Protein AF-A0A7L4Y8F9-F1 (afdb_monomer_lite)

Secondary structure (DSSP, 8-state):
--TTSHHHHHHHHHHHHHHHHHHHHHHHHHHHHH-S-HHHHHHHHHHHHHHHHHHHHHHHSS----S---------

Sequence (76 aa):
MTRHEESGRESEGAHAHAQYQRDKAEHILQRARRSTDPEEAARLREQGERLKEGSERALAEEPEPRPGDLHEEYPG

Foldseek 3Di:
DDPPVPVVVVLVVLLVVLVVLLVVLVVLQVVLVVDPDVVSSVVSPVVSVVSNVVSVVSNVPRDDPPPPPPDPPDDD

pLDDT: mean 75.84, std 21.21, range [40.94, 96.94]

Radius of gyration: 19.57 Å; chains: 1; bounding box: 38×17×68 Å

Structure (mmCIF, N/CA/C/O backbone):
data_AF-A0A7L4Y8F9-F1
#
_entry.id   AF-A0A7L4Y8F9-F1
#
loop_
_atom_site.group_PDB
_atom_site.id
_atom_site.type_symbol
_atom_site.label_atom_id
_atom_site.label_alt_id
_atom_site.label_comp_id
_atom_si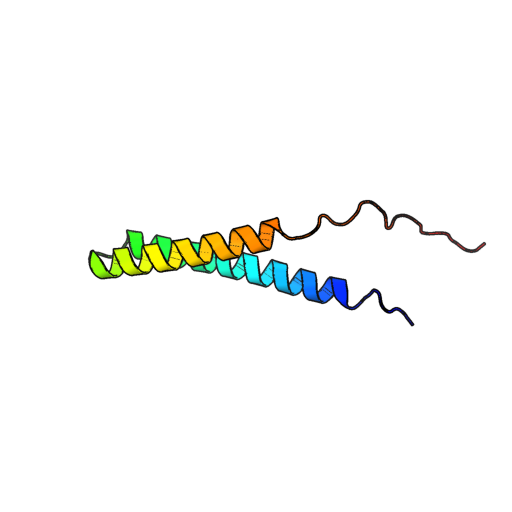te.label_asym_id
_atom_site.label_entity_id
_atom_site.label_seq_id
_atom_site.pdbx_PDB_ins_code
_atom_site.Cartn_x
_atom_site.Cartn_y
_atom_site.Cartn_z
_atom_site.occupancy
_atom_site.B_iso_or_equiv
_atom_site.auth_seq_id
_atom_site.auth_comp_id
_atom_site.auth_asym_id
_atom_site.auth_atom_id
_atom_site.pdbx_PDB_model_num
ATOM 1 N N . MET A 1 1 ? 27.439 -6.956 -31.853 1.00 41.41 1 MET A N 1
ATOM 2 C CA . MET A 1 1 ? 26.387 -7.608 -31.047 1.00 41.41 1 MET A CA 1
ATOM 3 C C . MET A 1 1 ? 26.065 -6.683 -29.890 1.00 41.41 1 MET A C 1
ATOM 5 O O . MET A 1 1 ? 26.974 -6.179 -29.240 1.00 41.41 1 MET A O 1
ATOM 9 N N . THR A 1 2 ? 24.791 -6.338 -29.819 1.00 42.62 2 THR A N 1
ATOM 10 C CA . THR A 1 2 ? 24.130 -5.164 -29.239 1.00 42.62 2 THR A CA 1
ATOM 11 C C . THR A 1 2 ? 24.222 -5.100 -27.713 1.00 42.62 2 THR A C 1
ATOM 13 O O . THR A 1 2 ? 23.625 -5.903 -27.013 1.00 42.62 2 THR A O 1
ATOM 16 N N . ARG A 1 3 ? 24.917 -4.082 -27.184 1.00 45.50 3 ARG A N 1
ATOM 17 C CA . ARG A 1 3 ? 24.961 -3.740 -25.744 1.00 45.50 3 ARG A CA 1
ATOM 18 C C . ARG A 1 3 ? 23.774 -2.842 -25.327 1.00 45.50 3 ARG A C 1
ATOM 20 O O . ARG A 1 3 ? 23.911 -2.016 -24.436 1.00 45.50 3 ARG A O 1
ATOM 27 N N . HIS A 1 4 ? 22.648 -2.939 -26.035 1.00 41.06 4 HIS A N 1
ATOM 28 C CA . HIS A 1 4 ? 21.479 -2.057 -25.881 1.00 41.06 4 HIS A CA 1
ATOM 29 C C . HIS A 1 4 ? 20.178 -2.809 -25.543 1.00 41.06 4 HIS A C 1
ATOM 31 O O . HIS A 1 4 ? 19.189 -2.171 -25.209 1.00 41.06 4 HIS A O 1
ATOM 37 N N . GLU A 1 5 ? 20.169 -4.147 -25.562 1.00 42.28 5 GLU A N 1
ATOM 38 C CA . GLU A 1 5 ? 18.974 -4.954 -25.245 1.00 42.28 5 GLU A CA 1
ATOM 39 C C . GLU A 1 5 ? 18.870 -5.347 -23.759 1.00 42.28 5 GLU A C 1
ATOM 41 O O . GLU A 1 5 ? 17.832 -5.836 -23.318 1.00 42.28 5 GLU A O 1
ATOM 46 N N . GLU A 1 6 ? 19.922 -5.129 -22.965 1.00 43.75 6 GLU A N 1
ATOM 47 C CA . GLU A 1 6 ? 19.940 -5.519 -21.546 1.00 43.75 6 GLU A CA 1
ATOM 48 C C . GLU A 1 6 ? 19.120 -4.560 -20.666 1.00 43.75 6 GLU A C 1
ATOM 50 O O . GLU A 1 6 ? 18.362 -5.005 -19.809 1.00 43.75 6 GLU A O 1
ATOM 55 N N . SER A 1 7 ? 19.165 -3.252 -20.940 1.00 44.72 7 SER A N 1
ATOM 56 C CA . SER A 1 7 ? 18.539 -2.239 -20.076 1.00 44.72 7 SER A CA 1
ATOM 57 C C . SER A 1 7 ? 17.009 -2.153 -20.193 1.00 44.72 7 SER A C 1
ATOM 59 O O . SER A 1 7 ? 16.356 -1.681 -19.266 1.00 44.72 7 SER A O 1
ATOM 61 N N . GLY A 1 8 ? 16.413 -2.628 -21.294 1.00 43.12 8 GLY A N 1
ATOM 62 C CA . GLY A 1 8 ? 14.952 -2.639 -21.473 1.00 43.12 8 GLY A CA 1
ATOM 63 C C . GLY A 1 8 ? 14.244 -3.681 -20.599 1.00 43.12 8 GLY A C 1
ATOM 64 O O . GLY A 1 8 ? 13.194 -3.402 -20.027 1.00 43.12 8 GLY A O 1
ATOM 65 N N . ARG A 1 9 ? 14.863 -4.856 -20.412 1.00 46.50 9 ARG A N 1
ATOM 66 C CA . ARG A 1 9 ? 14.302 -5.947 -19.593 1.00 46.50 9 ARG A CA 1
ATOM 67 C C . ARG A 1 9 ? 14.406 -5.685 -18.093 1.00 46.50 9 ARG A C 1
ATOM 69 O O . ARG A 1 9 ? 13.536 -6.108 -17.335 1.00 46.50 9 ARG A O 1
ATOM 76 N N . GLU A 1 10 ? 15.456 -4.993 -17.660 1.00 50.59 10 GLU A N 1
ATOM 77 C CA . GLU A 1 10 ? 15.611 -4.592 -16.257 1.00 50.59 10 GLU A CA 1
ATOM 78 C C . GLU A 1 10 ? 14.572 -3.531 -15.860 1.00 50.59 10 GLU A C 1
ATOM 80 O O . GLU A 1 10 ? 14.004 -3.607 -14.769 1.00 50.59 10 GLU A O 1
ATOM 85 N N . SER A 1 11 ? 14.255 -2.602 -16.772 1.00 56.31 11 SER A N 1
ATOM 86 C CA . SER A 1 11 ? 13.237 -1.565 -16.559 1.00 56.31 11 SER A CA 1
ATOM 87 C C . SER A 1 11 ? 11.810 -2.131 -16.538 1.00 56.31 11 SER A C 1
ATOM 89 O O . SER A 1 11 ? 11.030 -1.759 -15.667 1.00 56.31 11 SER A O 1
ATOM 91 N N . GLU A 1 12 ? 11.470 -3.087 -17.414 1.00 60.88 12 GLU A N 1
ATOM 92 C CA . GLU A 1 12 ? 10.164 -3.777 -17.366 1.00 60.88 12 GLU A CA 1
ATOM 93 C C . GLU A 1 12 ? 9.964 -4.558 -16.055 1.00 60.88 12 GLU A C 1
ATOM 95 O O . GLU A 1 12 ? 8.863 -4.584 -15.496 1.00 60.88 12 GLU A O 1
ATOM 100 N N . GLY A 1 13 ? 11.032 -5.167 -15.527 1.00 75.06 13 GLY A N 1
ATOM 101 C CA . GLY A 1 13 ? 11.009 -5.850 -14.233 1.00 75.06 13 GLY A CA 1
ATOM 102 C C . GLY A 1 13 ? 10.820 -4.892 -13.055 1.00 75.06 13 GLY A C 1
ATOM 103 O O . GLY A 1 13 ? 10.058 -5.200 -12.136 1.00 75.06 13 GLY A O 1
ATOM 104 N N . ALA A 1 14 ? 11.470 -3.725 -13.094 1.00 76.81 14 ALA A N 1
ATOM 105 C CA . ALA A 1 14 ? 11.325 -2.682 -12.080 1.00 76.81 14 ALA A CA 1
ATOM 106 C C . ALA A 1 14 ? 9.902 -2.097 -12.062 1.00 76.81 14 ALA A C 1
ATOM 108 O O . ALA A 1 14 ? 9.296 -2.025 -10.989 1.00 76.81 14 ALA A O 1
ATOM 109 N N . HIS A 1 15 ? 9.334 -1.806 -13.237 1.00 79.25 15 HIS A N 1
ATOM 110 C CA . HIS A 1 15 ? 7.956 -1.330 -13.380 1.00 79.25 15 HIS A CA 1
ATOM 111 C C . HIS A 1 15 ? 6.949 -2.331 -12.820 1.00 79.25 15 HIS A C 1
ATOM 113 O O . HIS A 1 15 ? 6.135 -2.007 -11.951 1.00 79.25 15 HIS A O 1
ATOM 119 N N . ALA A 1 16 ? 7.033 -3.586 -13.272 1.00 83.12 16 ALA A N 1
ATOM 120 C CA . ALA A 1 16 ? 6.142 -4.652 -12.828 1.00 83.12 16 ALA A CA 1
ATOM 121 C C . ALA A 1 16 ? 6.262 -4.891 -11.315 1.00 83.12 16 ALA A C 1
ATOM 123 O O . ALA A 1 16 ? 5.263 -5.121 -10.628 1.00 83.12 16 ALA A O 1
ATOM 124 N N . HIS A 1 17 ? 7.478 -4.792 -10.772 1.00 81.38 17 HIS A N 1
ATOM 125 C CA . HIS A 1 17 ? 7.707 -4.890 -9.337 1.00 81.38 17 HIS A CA 1
ATOM 126 C C . HIS A 1 17 ? 7.066 -3.728 -8.571 1.00 81.38 17 HIS A C 1
ATOM 128 O O . HIS A 1 17 ? 6.403 -3.960 -7.557 1.00 81.38 17 HIS A O 1
ATOM 134 N N . ALA A 1 18 ? 7.222 -2.493 -9.051 1.00 87.50 18 ALA A N 1
ATOM 135 C CA . ALA A 1 18 ? 6.634 -1.313 -8.430 1.00 87.50 18 ALA A CA 1
ATOM 136 C C . ALA A 1 18 ? 5.097 -1.359 -8.471 1.00 87.50 18 ALA A C 1
ATOM 138 O O . ALA A 1 18 ? 4.451 -1.108 -7.453 1.00 87.50 18 ALA A O 1
ATOM 139 N N . GLN A 1 19 ? 4.499 -1.800 -9.582 1.00 88.25 19 GLN A N 1
ATOM 140 C CA . GLN A 1 19 ? 3.053 -2.036 -9.669 1.00 88.25 19 GLN A CA 1
ATOM 141 C C . GLN A 1 19 ? 2.578 -3.096 -8.670 1.00 88.25 19 GLN A C 1
ATOM 143 O O . GLN A 1 19 ? 1.638 -2.854 -7.913 1.00 88.25 19 GLN A O 1
ATOM 148 N N . TYR A 1 20 ? 3.272 -4.235 -8.595 1.00 89.75 20 TYR A N 1
ATOM 149 C CA . TYR A 1 20 ? 2.956 -5.280 -7.621 1.00 89.75 20 TYR A CA 1
ATOM 150 C C . TYR A 1 20 ? 3.038 -4.769 -6.175 1.00 89.75 20 TYR A C 1
ATOM 152 O O . TYR A 1 20 ? 2.193 -5.106 -5.340 1.00 89.75 20 TYR A O 1
ATOM 160 N N . GLN A 1 21 ? 4.040 -3.941 -5.861 1.00 91.25 21 GLN A N 1
ATOM 161 C CA . GLN A 1 21 ? 4.130 -3.310 -4.548 1.00 91.25 21 GLN A CA 1
ATOM 162 C C . GLN A 1 21 ? 2.942 -2.376 -4.298 1.00 91.25 21 GLN A C 1
ATOM 164 O O . GLN A 1 21 ? 2.313 -2.484 -3.246 1.00 91.25 21 GLN A O 1
ATOM 169 N N . ARG A 1 22 ? 2.560 -1.538 -5.263 1.00 91.62 22 ARG A N 1
ATOM 170 C CA . ARG A 1 22 ? 1.390 -0.661 -5.129 1.00 91.62 22 ARG A CA 1
ATOM 171 C C . ARG A 1 22 ? 0.114 -1.450 -4.819 1.00 91.62 22 ARG A C 1
ATOM 173 O O . ARG A 1 22 ? -0.580 -1.136 -3.853 1.00 91.62 22 ARG A O 1
ATOM 180 N N . ASP A 1 23 ? -0.145 -2.525 -5.558 1.00 93.44 23 ASP A 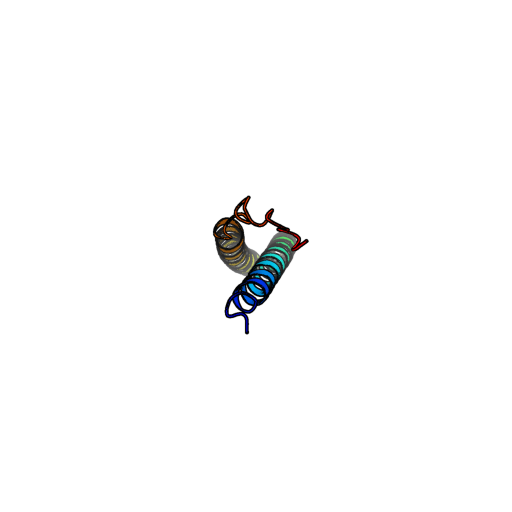N 1
ATOM 181 C CA . ASP A 1 23 ? -1.331 -3.367 -5.355 1.00 93.44 23 ASP A CA 1
ATOM 182 C C . ASP A 1 23 ? -1.306 -4.061 -3.981 1.00 93.44 23 ASP A C 1
ATOM 184 O O . ASP A 1 23 ? -2.313 -4.134 -3.265 1.00 93.44 23 ASP A O 1
ATOM 188 N N . LYS A 1 24 ? -0.124 -4.521 -3.551 1.00 93.12 24 LYS A N 1
ATOM 189 C CA . LYS A 1 24 ? 0.075 -5.082 -2.209 1.00 93.12 24 LYS A CA 1
ATOM 190 C C . LYS A 1 24 ? -0.196 -4.042 -1.119 1.00 93.12 24 LYS A C 1
ATOM 192 O O . LYS A 1 24 ? -0.825 -4.376 -0.111 1.00 93.12 24 LYS A O 1
ATOM 197 N N . ALA A 1 25 ? 0.258 -2.804 -1.308 1.00 94.88 25 ALA A N 1
ATOM 198 C CA . ALA A 1 25 ? 0.009 -1.704 -0.384 1.00 94.88 25 ALA A CA 1
ATOM 199 C C . ALA A 1 25 ? -1.491 -1.414 -0.256 1.00 94.88 25 ALA A C 1
ATOM 201 O O . ALA A 1 25 ? -2.008 -1.322 0.860 1.00 94.88 25 ALA A O 1
ATOM 202 N N . GLU A 1 26 ? -2.214 -1.355 -1.376 1.00 95.50 26 GLU A N 1
ATOM 203 C CA . GLU A 1 26 ? -3.666 -1.166 -1.369 1.00 95.50 26 GLU A CA 1
ATOM 204 C C . GLU A 1 26 ? -4.389 -2.278 -0.609 1.00 95.50 26 GLU A C 1
ATOM 206 O O . GLU A 1 26 ? -5.266 -1.994 0.212 1.00 95.50 26 GLU A O 1
ATOM 211 N N . HIS A 1 27 ? -3.994 -3.537 -0.809 1.00 96.94 27 HIS A N 1
ATOM 212 C CA . HIS A 1 27 ? -4.596 -4.657 -0.090 1.00 96.94 27 HIS A CA 1
ATOM 213 C C . HIS A 1 27 ? -4.358 -4.571 1.429 1.00 96.94 27 HIS A C 1
ATOM 215 O O . HIS A 1 27 ? -5.285 -4.783 2.219 1.00 96.94 27 HIS A O 1
ATOM 221 N N . ILE A 1 28 ? -3.147 -4.190 1.851 1.00 95.44 28 IL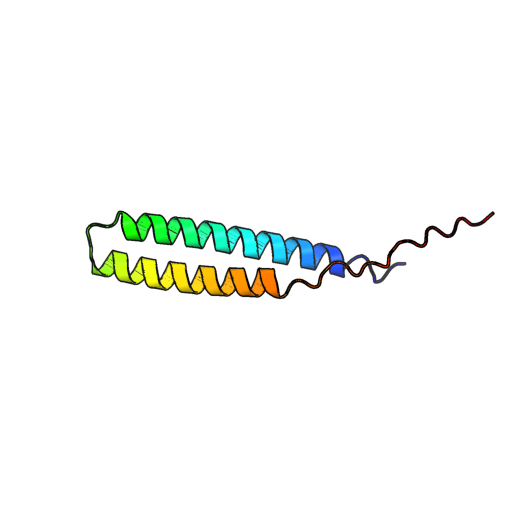E A N 1
ATOM 222 C CA . ILE A 1 28 ? -2.812 -3.963 3.267 1.00 95.44 28 ILE A CA 1
ATOM 223 C C . ILE A 1 28 ? -3.672 -2.833 3.852 1.00 95.44 28 ILE A C 1
ATOM 225 O O . ILE A 1 28 ? -4.253 -2.992 4.929 1.00 95.44 28 ILE A O 1
ATOM 229 N N . LEU A 1 29 ? -3.827 -1.722 3.129 1.00 95.75 29 LEU A N 1
ATOM 230 C CA . LEU A 1 29 ? -4.651 -0.588 3.560 1.00 95.75 29 LEU A CA 1
ATOM 231 C C . LEU A 1 29 ? -6.138 -0.952 3.648 1.00 95.75 29 LEU A C 1
ATOM 233 O O . LEU A 1 29 ? -6.829 -0.532 4.580 1.00 95.75 29 LEU A O 1
ATOM 237 N N . GLN A 1 30 ? -6.646 -1.763 2.717 1.00 96.38 30 GLN A N 1
ATOM 238 C CA . GLN A 1 30 ? -8.012 -2.283 2.785 1.00 96.38 30 GLN A CA 1
ATOM 239 C C . GLN A 1 30 ? -8.211 -3.186 4.005 1.00 96.38 30 GLN A C 1
ATOM 241 O O . GLN A 1 30 ? -9.231 -3.067 4.688 1.00 96.38 30 GLN A O 1
ATOM 246 N N . ARG A 1 31 ? -7.235 -4.046 4.323 1.00 95.50 31 ARG A N 1
ATOM 247 C CA . ARG A 1 31 ? -7.264 -4.866 5.541 1.00 95.50 31 ARG A CA 1
ATOM 248 C C . ARG A 1 31 ? -7.242 -3.997 6.798 1.00 95.50 31 ARG A C 1
ATOM 250 O O . ARG A 1 31 ? -8.042 -4.234 7.698 1.00 95.50 31 ARG A O 1
ATOM 257 N N . ALA A 1 32 ? -6.420 -2.947 6.828 1.00 96.38 32 ALA A N 1
ATOM 258 C CA . ALA A 1 32 ? -6.364 -2.003 7.944 1.00 96.38 32 ALA A CA 1
ATOM 259 C C . ALA A 1 32 ? -7.724 -1.342 8.227 1.00 96.38 32 ALA A C 1
ATOM 261 O O . ALA A 1 32 ? -8.097 -1.155 9.380 1.00 96.38 32 ALA A O 1
ATOM 262 N N . ARG A 1 33 ? -8.495 -1.022 7.177 1.00 95.25 33 ARG A N 1
ATOM 263 C CA . ARG A 1 33 ? -9.850 -0.447 7.297 1.00 95.25 33 ARG A CA 1
ATOM 264 C C . ARG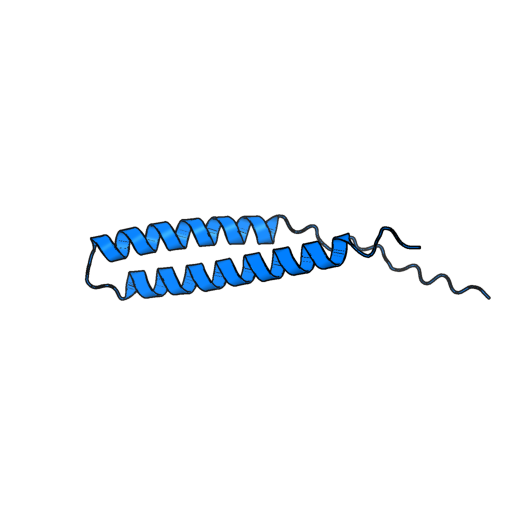 A 1 33 ? -10.886 -1.425 7.852 1.00 95.25 33 ARG A C 1
ATOM 266 O O . ARG A 1 33 ? -11.895 -0.980 8.384 1.00 95.25 33 ARG A O 1
ATOM 273 N N . ARG A 1 34 ? -10.666 -2.730 7.675 1.00 96.12 34 ARG A N 1
ATOM 274 C CA . ARG A 1 34 ? -11.571 -3.798 8.127 1.00 96.12 34 ARG A CA 1
ATOM 275 C C . ARG A 1 34 ? -11.180 -4.373 9.488 1.00 96.12 34 ARG A C 1
ATOM 277 O O . ARG A 1 34 ? -11.966 -5.126 10.053 1.00 96.12 34 ARG A O 1
ATOM 284 N N . SER A 1 35 ? -9.987 -4.055 9.990 1.00 93.69 35 SER A N 1
ATOM 285 C CA . SER A 1 35 ? -9.541 -4.522 11.299 1.00 93.69 35 SER A CA 1
ATOM 286 C C . SER A 1 35 ? -10.367 -3.883 12.414 1.00 93.69 35 SER A C 1
ATOM 288 O O . SER A 1 35 ? -10.634 -2.681 12.399 1.00 93.69 35 SER A O 1
ATOM 290 N N . THR A 1 36 ? -10.757 -4.701 13.387 1.00 95.38 36 THR A N 1
ATOM 291 C CA . THR A 1 36 ? -11.424 -4.267 14.621 1.00 95.38 36 THR A CA 1
ATOM 292 C C . THR A 1 36 ? -10.430 -3.944 15.736 1.00 95.38 36 THR A C 1
AT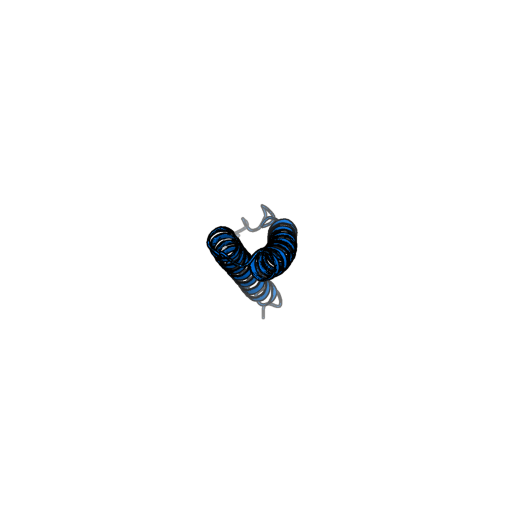OM 294 O O . THR A 1 36 ? -10.821 -3.354 16.738 1.00 95.38 36 THR A O 1
ATOM 297 N N . ASP A 1 37 ? -9.162 -4.333 15.572 1.00 96.56 37 ASP A N 1
ATOM 298 C CA . ASP A 1 37 ? -8.078 -4.010 16.495 1.00 96.56 37 ASP A CA 1
ATOM 299 C C . ASP A 1 37 ? -7.406 -2.690 16.059 1.00 96.56 37 ASP A C 1
ATOM 301 O O . ASP A 1 37 ? -6.842 -2.624 14.958 1.00 96.56 37 ASP A O 1
ATOM 305 N N . PRO A 1 38 ? -7.453 -1.629 16.890 1.00 93.75 38 PRO A N 1
ATOM 306 C CA . PRO A 1 38 ? -6.851 -0.342 16.562 1.00 93.75 38 PRO A CA 1
ATOM 307 C C . PRO A 1 38 ? -5.321 -0.394 16.434 1.00 93.75 38 PRO A C 1
ATOM 309 O O . PRO A 1 38 ? -4.769 0.354 15.623 1.00 93.75 38 PRO A O 1
ATOM 312 N N . GLU A 1 39 ? -4.629 -1.267 17.174 1.00 96.38 39 GLU A N 1
ATOM 313 C CA . GLU A 1 39 ? -3.174 -1.419 17.063 1.00 96.38 39 GLU A CA 1
ATOM 314 C C . GLU A 1 39 ? -2.794 -2.139 15.767 1.00 96.38 39 GLU A C 1
ATOM 316 O O . GLU A 1 39 ? -1.896 -1.689 15.046 1.00 96.38 39 GLU A O 1
ATOM 321 N N . GLU A 1 40 ? -3.507 -3.218 15.422 1.00 94.50 40 GLU A N 1
ATOM 322 C CA . GLU A 1 40 ? -3.317 -3.905 14.137 1.00 94.50 40 GLU A CA 1
ATOM 323 C C . GLU A 1 40 ? -3.629 -2.957 12.969 1.00 94.50 40 GLU A C 1
ATOM 325 O O . GLU A 1 40 ? -2.854 -2.869 12.015 1.00 94.50 40 GLU A O 1
ATOM 330 N N . ALA A 1 41 ? -4.721 -2.188 13.056 1.00 95.56 41 ALA A N 1
ATOM 331 C CA . ALA A 1 41 ? -5.092 -1.210 12.036 1.00 95.56 41 ALA A CA 1
ATOM 332 C C . ALA A 1 41 ? -4.017 -0.128 11.848 1.00 95.56 41 ALA A C 1
ATOM 334 O O . ALA A 1 41 ? -3.706 0.229 10.710 1.00 95.56 41 ALA A O 1
ATOM 335 N N . ALA A 1 42 ? -3.431 0.383 12.937 1.00 96.81 42 ALA A N 1
ATOM 336 C CA . ALA A 1 42 ? -2.358 1.374 12.876 1.00 96.81 42 ALA A CA 1
ATOM 337 C C . ALA A 1 42 ? -1.090 0.806 12.219 1.00 96.81 42 ALA A C 1
ATOM 339 O O . ALA A 1 42 ? -0.547 1.431 11.307 1.00 96.81 42 ALA A O 1
ATOM 340 N N . ARG A 1 43 ? -0.669 -0.407 12.606 1.00 96.75 43 ARG A N 1
ATOM 341 C CA . ARG A 1 43 ? 0.496 -1.082 12.004 1.00 96.75 43 ARG A CA 1
ATOM 342 C C . ARG A 1 43 ? 0.297 -1.357 10.516 1.00 96.75 43 ARG A C 1
ATOM 344 O O . ARG A 1 43 ? 1.200 -1.117 9.720 1.00 96.75 43 ARG A O 1
ATOM 351 N N . LEU A 1 44 ? -0.883 -1.845 10.131 1.00 96.25 44 LEU A N 1
ATOM 352 C CA . LEU A 1 44 ? -1.205 -2.101 8.727 1.00 96.25 44 LEU A CA 1
ATOM 353 C C . LEU A 1 44 ? -1.276 -0.797 7.923 1.00 96.25 44 LEU A C 1
ATOM 355 O O . LEU A 1 44 ? -0.797 -0.769 6.794 1.00 96.25 44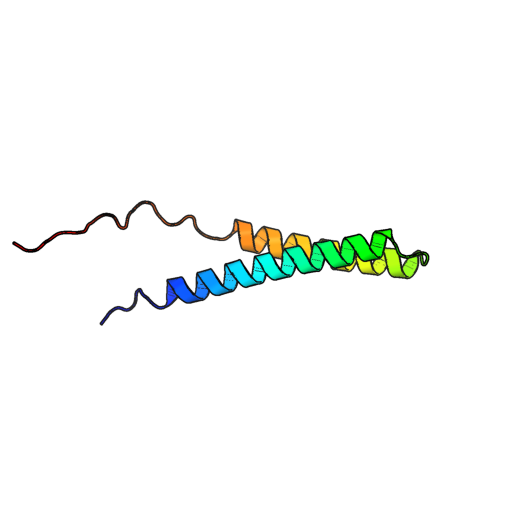 LEU A O 1
ATOM 359 N N . ARG A 1 45 ? -1.816 0.295 8.485 1.00 95.88 45 ARG A N 1
ATOM 360 C CA . ARG A 1 45 ? -1.787 1.610 7.822 1.00 95.88 45 ARG A CA 1
ATOM 361 C C . ARG A 1 45 ? -0.364 2.073 7.560 1.00 95.88 45 ARG A C 1
ATOM 363 O O . ARG A 1 45 ? -0.043 2.353 6.412 1.00 95.88 45 ARG A O 1
ATOM 370 N N . GLU A 1 46 ? 0.484 2.074 8.585 1.00 96.81 46 GLU A N 1
ATOM 371 C CA . GLU A 1 46 ? 1.883 2.482 8.441 1.00 96.81 46 GLU A CA 1
ATOM 372 C C . GLU A 1 46 ? 2.611 1.625 7.395 1.00 96.81 46 GLU A C 1
ATOM 374 O O . GLU A 1 46 ? 3.299 2.148 6.517 1.00 96.81 46 GLU A O 1
ATOM 379 N N . GLN A 1 47 ? 2.430 0.301 7.448 1.00 94.75 47 GLN A N 1
ATOM 380 C CA . GLN A 1 47 ? 3.042 -0.611 6.484 1.00 94.75 47 GLN A CA 1
ATOM 381 C C . GLN A 1 47 ? 2.549 -0.352 5.055 1.00 94.75 47 GLN A C 1
ATOM 383 O O . GLN A 1 47 ? 3.355 -0.331 4.126 1.00 94.75 47 GLN A O 1
ATOM 388 N N . GLY A 1 48 ? 1.241 -0.165 4.875 1.00 95.44 48 GLY A N 1
ATOM 389 C CA . GLY A 1 48 ? 0.640 0.107 3.575 1.00 95.44 48 GLY A CA 1
ATOM 390 C C . GLY A 1 48 ? 1.086 1.449 2.998 1.00 95.44 48 GLY A C 1
ATOM 391 O O . GLY A 1 48 ? 1.440 1.515 1.827 1.00 95.44 48 GLY A O 1
ATOM 392 N N . GLU A 1 49 ? 1.139 2.504 3.811 1.00 95.12 49 GLU A N 1
ATOM 393 C CA . GLU A 1 49 ? 1.566 3.838 3.373 1.00 95.12 49 GLU A CA 1
ATOM 394 C C . GLU A 1 49 ? 3.033 3.861 2.940 1.00 95.12 49 GLU A C 1
ATOM 396 O O . GLU A 1 49 ? 3.326 4.344 1.848 1.00 95.12 49 GLU A O 1
ATOM 401 N N . ARG A 1 50 ? 3.941 3.257 3.719 1.00 94.00 50 ARG A N 1
ATOM 402 C CA . ARG A 1 50 ? 5.366 3.169 3.343 1.00 94.00 50 ARG A CA 1
ATOM 403 C C . ARG A 1 50 ? 5.573 2.426 2.025 1.00 94.00 50 ARG A C 1
ATOM 405 O O . ARG A 1 50 ? 6.402 2.817 1.208 1.00 94.00 50 ARG A O 1
ATOM 412 N N . LEU A 1 51 ? 4.833 1.336 1.831 1.00 91.31 51 LEU A N 1
ATOM 413 C CA . LEU A 1 51 ? 4.967 0.495 0.645 1.00 91.31 51 LEU A CA 1
ATOM 414 C C . LEU A 1 51 ? 4.363 1.179 -0.591 1.00 91.31 51 LEU A C 1
ATOM 416 O O . LEU A 1 51 ? 4.944 1.118 -1.673 1.00 91.31 51 LEU A O 1
ATOM 420 N N . LYS A 1 52 ? 3.260 1.916 -0.406 1.00 90.88 52 LYS A N 1
ATOM 421 C CA . LYS A 1 52 ? 2.666 2.773 -1.434 1.00 90.88 52 LYS A CA 1
ATOM 422 C C . LYS A 1 52 ? 3.632 3.885 -1.855 1.00 90.88 52 LYS A C 1
ATOM 424 O O . LYS A 1 52 ? 3.926 3.991 -3.039 1.00 90.88 52 LYS A O 1
ATOM 429 N N . GLU A 1 53 ? 4.179 4.643 -0.907 1.00 92.06 53 GLU A N 1
ATOM 430 C CA . GLU A 1 53 ? 5.119 5.740 -1.188 1.00 92.06 53 GLU A CA 1
ATOM 431 C C . GLU A 1 53 ? 6.364 5.250 -1.947 1.00 92.06 53 GLU A C 1
ATOM 433 O O . GLU A 1 53 ? 6.777 5.868 -2.928 1.00 92.06 53 GLU A O 1
ATOM 438 N N . GLY A 1 54 ? 6.932 4.109 -1.538 1.00 88.50 54 GLY A N 1
ATOM 439 C CA . GLY A 1 54 ? 8.069 3.497 -2.232 1.00 88.50 54 GLY A CA 1
ATOM 440 C C . GLY A 1 54 ? 7.732 3.083 -3.666 1.00 88.50 54 GLY A C 1
ATOM 441 O O . GLY A 1 54 ? 8.497 3.371 -4.585 1.00 88.50 54 GLY A O 1
ATOM 442 N N . SER A 1 55 ? 6.566 2.462 -3.868 1.00 88.00 55 SER A N 1
ATOM 443 C CA . SER A 1 55 ? 6.110 2.071 -5.205 1.00 88.00 55 SER A CA 1
ATOM 444 C C . SER A 1 55 ? 5.810 3.266 -6.110 1.00 88.00 55 SER A C 1
ATOM 446 O O . SER A 1 55 ? 6.181 3.251 -7.277 1.00 88.00 55 SER A O 1
ATOM 448 N N . GLU A 1 56 ? 5.189 4.324 -5.585 1.00 87.31 56 GLU A N 1
ATOM 449 C CA . GLU A 1 56 ? 4.858 5.524 -6.357 1.00 87.31 56 GLU A CA 1
ATOM 450 C C . GLU A 1 56 ? 6.114 6.281 -6.783 1.00 87.31 56 GLU A C 1
ATOM 452 O O . GLU A 1 56 ? 6.183 6.742 -7.918 1.00 87.31 56 GLU A O 1
ATOM 457 N N . ARG A 1 57 ? 7.132 6.355 -5.916 1.00 86.19 57 ARG A N 1
ATOM 458 C CA . ARG A 1 57 ? 8.438 6.915 -6.288 1.00 86.19 57 ARG A CA 1
ATOM 459 C C . ARG A 1 57 ? 9.119 6.096 -7.377 1.00 86.19 57 ARG A C 1
ATOM 461 O O . ARG A 1 57 ? 9.565 6.677 -8.356 1.00 86.19 57 ARG A O 1
ATOM 468 N N . ALA A 1 58 ? 9.135 4.770 -7.249 1.00 83.12 58 ALA A N 1
ATOM 469 C CA . ALA A 1 58 ? 9.721 3.896 -8.265 1.00 83.12 58 ALA A CA 1
ATOM 470 C C . ALA A 1 58 ? 9.009 4.018 -9.626 1.00 83.12 58 ALA A C 1
ATOM 472 O O . ALA A 1 58 ? 9.672 4.060 -10.654 1.00 83.12 58 ALA A O 1
ATOM 473 N N . LEU A 1 59 ? 7.675 4.144 -9.631 1.00 80.00 59 LEU A N 1
ATOM 474 C CA . LEU A 1 59 ? 6.889 4.384 -10.849 1.00 80.00 59 LEU A CA 1
ATOM 475 C C . LEU A 1 59 ? 7.105 5.788 -11.436 1.00 80.00 59 LEU A C 1
ATOM 477 O O . LEU A 1 59 ? 6.977 5.970 -12.641 1.00 80.00 59 LEU A O 1
ATOM 481 N N . ALA A 1 60 ? 7.392 6.789 -10.599 1.00 79.31 60 ALA A N 1
ATOM 482 C CA . ALA A 1 60 ? 7.642 8.163 -11.038 1.00 79.31 60 ALA A CA 1
ATOM 483 C C . ALA A 1 60 ? 9.072 8.382 -11.560 1.00 79.31 60 ALA A C 1
ATOM 485 O O . ALA A 1 60 ? 9.300 9.303 -12.340 1.00 79.31 60 ALA A O 1
ATOM 486 N N . GLU A 1 61 ? 10.030 7.567 -11.114 1.00 70.75 61 GLU A N 1
ATOM 487 C CA . GLU A 1 61 ? 11.433 7.615 -11.543 1.00 70.75 61 GLU A CA 1
ATOM 488 C C . GLU A 1 61 ? 11.694 6.860 -12.853 1.00 70.75 61 GLU A C 1
ATOM 490 O O . GLU A 1 61 ? 12.810 6.926 -13.376 1.00 70.75 61 GLU A O 1
ATOM 495 N N . GLU A 1 62 ? 10.693 6.180 -13.422 1.00 59.88 62 GLU A N 1
ATOM 496 C CA . GLU A 1 62 ? 10.844 5.588 -14.745 1.00 59.88 62 GLU A CA 1
ATOM 497 C C . GLU A 1 62 ? 11.058 6.673 -15.803 1.00 59.88 62 GLU A C 1
ATOM 499 O O . GLU A 1 62 ? 10.212 7.556 -15.974 1.00 59.88 62 GLU A O 1
ATOM 504 N N . PRO A 1 63 ? 12.193 6.641 -16.525 1.00 53.31 63 PRO A N 1
ATOM 505 C CA . PRO A 1 63 ? 12.420 7.579 -17.602 1.00 53.31 63 PRO A CA 1
ATOM 506 C C . PRO A 1 63 ? 11.365 7.317 -18.673 1.00 53.31 63 PRO A C 1
ATOM 508 O O . PRO A 1 63 ? 11.223 6.185 -19.137 1.00 53.31 63 PRO A O 1
ATOM 511 N N . GLU A 1 64 ? 10.647 8.367 -19.086 1.00 50.00 64 GLU A N 1
ATOM 512 C CA . GLU A 1 64 ? 9.823 8.303 -20.291 1.00 50.00 64 GLU A CA 1
ATOM 513 C C . GLU A 1 64 ? 10.633 7.620 -21.407 1.00 50.00 64 GLU A C 1
ATOM 515 O O . GLU A 1 64 ? 11.828 7.927 -21.564 1.00 50.00 64 GLU A O 1
ATOM 520 N N . PRO A 1 65 ? 10.034 6.700 -22.189 1.00 49.06 65 PRO A N 1
ATOM 521 C CA . PRO A 1 65 ? 10.694 6.203 -23.381 1.00 49.06 65 PRO A CA 1
ATOM 522 C C . PRO A 1 65 ? 11.045 7.431 -24.217 1.00 49.06 65 PRO A C 1
ATOM 524 O O . PRO A 1 65 ? 10.159 8.172 -24.645 1.00 49.06 65 PRO A O 1
ATOM 527 N N . ARG A 1 66 ? 12.347 7.704 -24.378 1.00 50.38 66 ARG A N 1
ATOM 528 C CA . ARG A 1 66 ? 12.799 8.866 -25.144 1.00 50.38 66 ARG A CA 1
ATOM 529 C C . ARG A 1 66 ? 12.114 8.790 -26.513 1.00 50.38 66 ARG A C 1
ATOM 531 O O . ARG A 1 66 ? 12.254 7.759 -27.175 1.00 50.38 66 ARG A O 1
ATOM 538 N N . PRO A 1 67 ? 11.391 9.828 -26.966 1.00 47.25 67 PRO A N 1
ATOM 539 C CA . PRO A 1 67 ? 10.843 9.836 -28.312 1.00 47.25 67 PRO A CA 1
ATOM 540 C C . PRO A 1 67 ? 12.024 9.964 -29.279 1.00 47.25 67 PRO A C 1
ATOM 542 O O . PRO A 1 67 ? 12.528 11.062 -29.505 1.00 47.25 67 PRO A O 1
ATOM 545 N N . GLY A 1 68 ? 12.546 8.837 -29.767 1.00 50.28 68 GLY A N 1
ATOM 546 C CA . GLY A 1 68 ? 13.771 8.868 -30.566 1.00 50.28 68 GLY A CA 1
ATOM 547 C C . GLY A 1 68 ? 14.244 7.579 -31.234 1.00 50.28 68 GLY A C 1
ATOM 548 O O . GLY A 1 68 ? 15.261 7.655 -31.907 1.00 50.28 68 GLY A O 1
ATOM 549 N N . ASP A 1 69 ? 13.546 6.444 -31.128 1.00 48.12 69 ASP A N 1
ATOM 550 C CA . ASP A 1 69 ? 13.925 5.211 -31.855 1.00 48.12 69 ASP A CA 1
ATOM 551 C C . ASP A 1 69 ? 13.107 5.008 -33.149 1.00 48.12 69 ASP A C 1
ATOM 553 O O . ASP A 1 69 ? 12.748 3.901 -33.538 1.00 48.12 69 ASP A O 1
ATOM 557 N N . LEU A 1 70 ? 12.799 6.113 -33.838 1.00 52.75 70 LEU A N 1
ATOM 558 C CA . LEU A 1 70 ? 12.313 6.110 -35.221 1.00 52.75 70 LEU A CA 1
ATOM 559 C C . LEU A 1 70 ? 13.465 6.481 -36.160 1.00 52.75 70 LEU A C 1
ATOM 561 O O . LEU A 1 70 ? 13.512 7.585 -36.692 1.00 52.75 70 LEU A O 1
ATOM 565 N N . HIS A 1 71 ? 14.391 5.552 -36.370 1.00 50.66 71 HIS A N 1
ATOM 566 C CA . HIS A 1 71 ? 15.194 5.526 -37.591 1.00 50.66 71 HIS A CA 1
ATOM 567 C C . HIS A 1 71 ? 15.360 4.071 -38.048 1.00 50.66 71 HIS A C 1
ATOM 569 O O . HIS A 1 71 ? 16.410 3.451 -37.912 1.00 50.66 71 HIS A O 1
ATOM 575 N N . GLU A 1 72 ? 14.284 3.523 -38.620 1.00 50.97 72 GLU A N 1
ATOM 576 C CA . GLU A 1 72 ? 14.405 2.499 -39.659 1.00 50.97 72 GLU A CA 1
ATOM 577 C C . GLU A 1 72 ? 15.041 3.162 -40.891 1.00 50.97 72 GLU A C 1
ATOM 579 O O . GLU A 1 72 ? 14.351 3.633 -41.793 1.00 50.97 72 GLU A O 1
ATOM 584 N N . GLU A 1 73 ? 16.371 3.240 -40.939 1.00 48.41 73 GLU A N 1
ATOM 585 C CA . GLU A 1 73 ? 17.053 3.436 -42.218 1.00 48.41 73 GLU A CA 1
ATOM 586 C C . GLU A 1 73 ? 17.223 2.069 -42.891 1.00 48.41 73 GLU A C 1
ATOM 588 O O . GLU A 1 73 ? 18.123 1.290 -42.579 1.00 48.41 73 GLU A O 1
ATOM 593 N N . TYR A 1 74 ? 16.302 1.774 -43.811 1.00 43.06 74 TYR A N 1
ATOM 594 C CA . TYR A 1 74 ? 16.440 0.739 -44.837 1.00 43.06 74 TYR A CA 1
ATOM 595 C C . TYR A 1 74 ? 17.762 0.924 -45.604 1.00 43.06 74 TYR A C 1
ATOM 597 O O . TYR A 1 74 ? 17.969 2.006 -46.160 1.00 43.06 74 TYR A O 1
ATOM 605 N N . PRO A 1 75 ? 18.614 -0.104 -45.766 1.00 56.62 75 PRO A N 1
ATOM 606 C CA . PRO A 1 75 ? 19.601 -0.077 -46.831 1.00 56.62 75 PRO A CA 1
ATOM 607 C C . PRO A 1 75 ? 18.941 -0.543 -48.136 1.00 56.62 75 PRO A C 1
ATOM 609 O O . PRO A 1 75 ? 18.506 -1.693 -48.255 1.00 56.62 75 PRO A O 1
ATOM 612 N N . GLY A 1 76 ? 18.839 0.386 -49.090 1.00 40.94 76 GLY A N 1
ATOM 613 C CA . GLY A 1 76 ? 18.705 0.076 -50.516 1.00 40.94 76 GLY A CA 1
ATOM 614 C C . GLY A 1 76 ? 20.028 -0.354 -51.139 1.00 40.94 76 GLY A C 1
ATOM 615 O O . GLY A 1 76 ? 21.085 -0.160 -50.497 1.00 40.94 76 GLY A O 1
#